Protein AF-A0A126SYU6-F1 (afdb_monomer)

Nearest PDB structures (foldseek):
  3m0j-assembly1_A  TM=4.182E-01  e=2.638E+00  Cryphonectria parasitica

Secondary structure (DSSP, 8-state):
-PPPHHHHHHHHHHHHHHS----TT-S-HHHHHHHHHHHHHHHHHHT----SSTTT-TT------TTTS---

Organism: NCBI:txid1776986

Sequence (72 aa):
MALSAERVAQHVREIREQGFTVVENAIPSDLLAALRGGLDRFIESSGHGYSTTGFEGTRTIRIYNLLALCHS

Radius of gyration: 17.04 Å; Cα contacts (8 Å, |Δi|>4): 33; chains: 1; bounding box: 26×35×38 Å

Structure (mmCIF, N/CA/C/O backbone):
data_AF-A0A126SYU6-F1
#
_entry.id   AF-A0A126SYU6-F1
#
loop_
_atom_site.group_PDB
_atom_site.id
_atom_site.type_symbol
_atom_site.label_atom_id
_atom_site.label_alt_id
_atom_site.label_comp_id
_atom_site.label_asym_id
_atom_site.label_entity_id
_atom_site.label_seq_id
_atom_site.pdbx_PDB_ins_code
_atom_site.Cartn_x
_atom_site.Cartn_y
_atom_site.Cartn_z
_atom_site.occupancy
_atom_site.B_iso_or_equiv
_atom_site.auth_seq_id
_atom_site.auth_comp_id
_atom_site.auth_asym_id
_atom_site.auth_atom_id
_atom_site.pdbx_PDB_model_num
ATOM 1 N N . MET A 1 1 ? -1.631 -15.390 8.449 1.00 59.66 1 MET A N 1
ATOM 2 C CA . MET A 1 1 ? -2.636 -15.681 9.498 1.00 59.66 1 MET A CA 1
ATOM 3 C C . MET A 1 1 ? -3.804 -14.730 9.322 1.00 59.66 1 MET A C 1
ATOM 5 O O . MET A 1 1 ? -3.557 -13.561 9.064 1.00 59.66 1 MET A O 1
ATOM 9 N N . ALA A 1 2 ? -5.041 -15.211 9.432 1.00 77.50 2 ALA A N 1
ATOM 10 C CA . ALA A 1 2 ? -6.215 -14.340 9.394 1.00 77.50 2 ALA A CA 1
ATOM 11 C C . ALA A 1 2 ? -6.355 -13.561 10.715 1.00 77.50 2 ALA A C 1
ATOM 13 O O . ALA A 1 2 ? -6.034 -14.091 11.781 1.00 77.50 2 ALA A O 1
ATOM 14 N N . LEU A 1 3 ? -6.819 -12.310 10.645 1.00 88.31 3 LEU A N 1
ATOM 15 C CA . LEU A 1 3 ? -7.143 -11.514 11.832 1.00 88.31 3 LEU A CA 1
ATOM 16 C C . LEU A 1 3 ? -8.297 -12.166 12.603 1.00 88.31 3 LEU A C 1
ATOM 18 O O . LEU A 1 3 ? -9.243 -12.677 1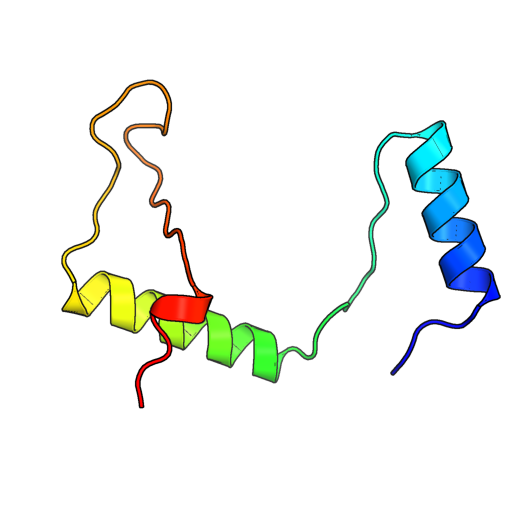2.003 1.00 88.31 3 LEU A O 1
ATOM 22 N N . SER A 1 4 ? -8.243 -12.117 13.935 1.00 95.12 4 SER A N 1
ATOM 23 C CA . SER A 1 4 ? -9.384 -12.518 14.759 1.00 95.12 4 SER A CA 1
ATOM 24 C C . SER A 1 4 ? -10.543 -11.531 14.589 1.00 95.12 4 SER A C 1
ATOM 26 O O . SER A 1 4 ? -10.329 -10.348 14.315 1.00 95.12 4 SER A O 1
ATOM 28 N N . ALA A 1 5 ? -11.775 -11.996 14.805 1.00 95.88 5 ALA A N 1
ATOM 29 C CA . ALA A 1 5 ? -12.968 -11.149 14.722 1.00 95.88 5 ALA A CA 1
ATOM 30 C C . ALA A 1 5 ? -12.904 -9.939 15.675 1.00 95.88 5 ALA A C 1
ATOM 32 O O . ALA A 1 5 ? -13.330 -8.843 15.323 1.00 95.88 5 ALA A O 1
ATOM 33 N N . GLU A 1 6 ? -12.314 -10.116 16.858 1.00 96.94 6 GLU A N 1
ATOM 34 C CA . GLU A 1 6 ? -12.110 -9.039 17.829 1.00 96.94 6 GLU A CA 1
ATOM 35 C C . GLU A 1 6 ? -11.158 -7.955 17.305 1.00 96.94 6 GLU A C 1
ATOM 37 O O . GLU A 1 6 ? -11.480 -6.767 17.373 1.00 96.94 6 GLU A O 1
ATOM 42 N N . ARG A 1 7 ? -10.026 -8.355 16.706 1.00 96.31 7 ARG A N 1
ATOM 43 C CA . ARG A 1 7 ? -9.081 -7.414 16.086 1.00 96.31 7 ARG A CA 1
ATOM 44 C C . ARG A 1 7 ? -9.713 -6.695 14.901 1.00 96.31 7 ARG A C 1
ATOM 46 O O . ARG A 1 7 ? -9.527 -5.494 14.751 1.00 96.31 7 ARG A O 1
ATOM 53 N N . VAL A 1 8 ? -10.514 -7.393 14.096 1.00 97.44 8 VAL A N 1
ATOM 54 C CA . VAL A 1 8 ? -11.292 -6.758 13.021 1.00 97.44 8 VAL A CA 1
ATOM 55 C C . VAL A 1 8 ? -12.240 -5.702 13.594 1.00 97.44 8 VAL A C 1
ATOM 57 O O . VAL A 1 8 ? -12.250 -4.571 13.114 1.00 97.44 8 VAL A O 1
ATOM 60 N N . ALA A 1 9 ? -12.990 -6.022 14.650 1.00 98.12 9 ALA A N 1
ATOM 61 C CA . ALA A 1 9 ? -13.899 -5.068 15.281 1.00 98.12 9 ALA A CA 1
ATOM 62 C C . ALA A 1 9 ? -13.165 -3.844 15.855 1.00 98.12 9 ALA A C 1
ATOM 64 O O . ALA A 1 9 ? -13.693 -2.734 15.795 1.00 98.12 9 ALA A O 1
ATOM 65 N N . GLN A 1 10 ? -11.953 -4.024 16.388 1.00 97.88 10 GLN A N 1
ATOM 66 C CA . GLN A 1 10 ? -11.096 -2.918 16.815 1.00 97.88 10 GLN A CA 1
ATOM 67 C C . GLN A 1 10 ? -10.700 -2.019 15.638 1.00 97.88 10 GLN A C 1
ATOM 69 O O . GLN A 1 10 ? -10.968 -0.822 15.686 1.00 97.88 10 GLN A O 1
ATOM 74 N N . HIS A 1 11 ? -10.141 -2.589 14.570 1.00 98.25 11 HIS A N 1
ATOM 75 C CA . HIS A 1 11 ? -9.743 -1.843 13.374 1.00 98.25 11 HIS A CA 1
ATOM 76 C C . HIS A 1 11 ? -10.922 -1.067 12.756 1.00 98.25 11 HIS A C 1
ATOM 78 O O . HIS A 1 11 ? -10.768 0.081 12.348 1.00 98.25 11 HIS A O 1
ATOM 84 N N . VAL A 1 12 ? -12.129 -1.646 12.757 1.00 98.50 12 VAL A N 1
ATOM 85 C CA . VAL A 1 12 ? -13.355 -0.962 12.305 1.00 98.50 12 VAL A CA 1
ATOM 86 C C . VAL A 1 12 ? -13.701 0.242 13.189 1.00 98.50 12 VAL A C 1
ATOM 88 O O . VAL A 1 12 ? -14.073 1.293 12.665 1.00 98.50 12 VAL A O 1
ATOM 91 N N . ARG A 1 13 ? -13.578 0.122 14.518 1.00 98.56 13 ARG A N 1
ATOM 92 C CA . ARG A 1 13 ? -13.800 1.258 15.431 1.00 98.56 13 ARG A CA 1
ATOM 93 C C . ARG A 1 13 ? -12.774 2.366 15.209 1.00 98.56 13 ARG A C 1
ATOM 95 O O . ARG A 1 13 ? -13.167 3.523 15.115 1.00 98.56 13 ARG A O 1
ATOM 102 N N . GLU A 1 14 ? -11.500 2.014 15.058 1.00 98.56 14 GLU A N 1
ATOM 103 C CA . GLU A 1 14 ? -10.424 2.975 14.789 1.00 98.56 14 GLU A CA 1
ATOM 104 C C . GLU A 1 14 ? -10.651 3.723 13.473 1.00 98.56 14 GLU A C 1
ATOM 106 O O . GLU A 1 14 ? -10.574 4.946 13.454 1.00 98.56 14 GLU A O 1
ATOM 111 N N . ILE A 1 15 ? -11.055 3.031 12.402 1.00 98.56 15 ILE A N 1
ATOM 112 C CA . ILE A 1 15 ? -11.434 3.688 11.142 1.00 98.56 15 ILE A CA 1
ATOM 113 C C . ILE A 1 15 ? -12.581 4.678 11.363 1.00 98.56 15 ILE A C 1
ATOM 115 O O . ILE A 1 15 ? -12.535 5.792 10.850 1.00 98.56 15 ILE A O 1
ATOM 119 N N . ARG A 1 16 ? -13.609 4.298 12.131 1.00 98.62 16 ARG A N 1
ATOM 120 C CA . ARG A 1 16 ? -14.752 5.180 12.405 1.00 98.62 16 ARG A CA 1
ATOM 121 C C . ARG A 1 16 ? -14.350 6.429 13.194 1.00 98.62 16 ARG A C 1
ATOM 123 O O . ARG A 1 16 ? -14.911 7.492 12.959 1.00 98.62 16 ARG A O 1
ATOM 130 N N . GLU A 1 17 ? -13.437 6.292 14.148 1.00 98.62 17 GLU A N 1
ATOM 131 C CA . GLU A 1 17 ? -13.094 7.352 15.106 1.00 98.62 17 GLU A CA 1
ATOM 132 C C . GLU A 1 17 ? -11.919 8.222 14.645 1.00 98.62 17 GLU A C 1
ATOM 134 O O . GLU A 1 17 ? -11.903 9.419 14.915 1.00 98.62 17 GLU A O 1
ATOM 139 N N . GLN A 1 18 ? -10.958 7.637 13.931 1.00 98.50 18 GLN A N 1
ATOM 140 C CA . GLN A 1 18 ? -9.708 8.274 13.502 1.00 98.50 18 GLN A CA 1
ATOM 141 C C . GLN A 1 18 ? -9.627 8.468 11.981 1.00 98.50 18 GLN A C 1
ATOM 143 O O . GLN A 1 18 ? -8.741 9.162 11.490 1.00 98.50 18 GLN A O 1
ATOM 148 N N . GLY A 1 19 ? -10.518 7.835 11.213 1.00 98.44 19 GLY A N 1
ATOM 149 C CA . GLY A 1 19 ? -10.488 7.835 9.748 1.00 98.44 19 GLY A CA 1
ATOM 150 C C . GLY A 1 19 ? -9.517 6.820 9.133 1.00 98.44 19 GLY A C 1
ATOM 151 O O . GLY A 1 19 ? -9.507 6.661 7.914 1.00 98.44 19 GLY A O 1
ATOM 152 N N . PHE A 1 20 ? -8.715 6.116 9.941 1.00 98.00 20 PHE A N 1
ATOM 153 C CA . PHE A 1 20 ? -7.776 5.087 9.488 1.00 98.00 20 PHE A CA 1
ATOM 154 C C . PHE A 1 20 ? -7.452 4.078 10.599 1.00 98.00 20 PHE A C 1
ATOM 156 O O . PHE A 1 20 ? -7.784 4.273 11.765 1.00 98.00 20 PHE A O 1
ATOM 163 N N . THR A 1 21 ? -6.769 2.999 10.227 1.00 98.38 21 THR A N 1
ATOM 164 C CA . THR A 1 21 ? -6.127 2.055 11.149 1.00 98.38 21 THR A CA 1
ATOM 165 C C . THR A 1 21 ? -4.903 1.445 10.464 1.00 98.38 21 THR A C 1
ATOM 167 O O . THR A 1 21 ? -4.795 1.492 9.235 1.00 98.38 21 THR A O 1
ATOM 170 N N . VAL A 1 22 ? -3.982 0.875 11.238 1.00 97.00 22 VAL A N 1
ATOM 171 C CA . VAL A 1 22 ? -2.789 0.195 10.722 1.00 97.00 22 VAL A CA 1
ATOM 172 C C . VAL A 1 22 ? -2.880 -1.289 11.052 1.00 97.00 22 VAL A C 1
ATOM 174 O O . VAL A 1 22 ? -3.005 -1.681 12.211 1.00 97.00 22 VAL A O 1
ATOM 177 N N . VAL A 1 23 ? -2.797 -2.124 10.016 1.00 96.38 23 VAL A N 1
ATOM 178 C CA . VAL A 1 23 ? -2.689 -3.578 10.162 1.00 96.38 23 VAL A CA 1
ATOM 179 C C . VAL A 1 23 ? -1.245 -3.978 9.905 1.00 96.38 23 VAL A C 1
ATOM 181 O O . VAL A 1 23 ? -0.796 -4.065 8.762 1.00 96.38 23 VAL A O 1
ATOM 184 N N . GLU A 1 24 ? -0.521 -4.232 10.988 1.00 94.62 24 GLU A N 1
ATOM 185 C CA . GLU A 1 24 ? 0.867 -4.680 10.921 1.00 94.62 24 GLU A CA 1
ATOM 186 C C . GLU A 1 24 ? 0.983 -6.039 10.228 1.00 94.62 24 GLU A C 1
ATOM 188 O O . GLU A 1 24 ? 0.213 -6.962 10.512 1.00 94.62 24 GLU A O 1
ATOM 193 N N . ASN A 1 25 ? 1.983 -6.178 9.354 1.00 93.25 25 ASN A N 1
ATOM 194 C CA . ASN A 1 25 ? 2.276 -7.419 8.628 1.00 93.25 25 ASN A CA 1
ATOM 195 C C . ASN A 1 25 ? 1.054 -7.994 7.882 1.00 93.25 25 ASN A C 1
ATOM 197 O O . ASN A 1 25 ? 0.827 -9.206 7.878 1.00 93.25 25 ASN A O 1
ATOM 201 N N . ALA A 1 26 ? 0.250 -7.124 7.259 1.00 94.06 26 ALA A N 1
ATOM 202 C CA . ALA A 1 26 ? -0.973 -7.512 6.549 1.00 94.06 26 ALA A CA 1
ATOM 203 C C . ALA A 1 26 ? -0.735 -8.527 5.416 1.00 94.06 26 ALA A C 1
ATOM 205 O O . ALA A 1 26 ? -1.628 -9.313 5.096 1.00 94.06 26 ALA A O 1
ATOM 206 N N . ILE A 1 27 ? 0.466 -8.527 4.830 1.00 94.44 27 ILE A N 1
ATOM 207 C CA . ILE A 1 27 ? 0.901 -9.511 3.841 1.00 94.44 27 ILE A CA 1
ATOM 208 C C . ILE A 1 27 ? 2.258 -10.119 4.224 1.00 94.44 27 ILE A C 1
ATOM 210 O O . ILE A 1 27 ? 3.070 -9.443 4.862 1.00 94.44 27 ILE A O 1
ATOM 214 N N . PRO A 1 28 ? 2.524 -11.375 3.826 1.00 95.12 28 PRO A N 1
ATOM 215 C CA . PRO A 1 28 ? 3.844 -11.986 3.946 1.00 95.12 28 PRO A CA 1
ATOM 21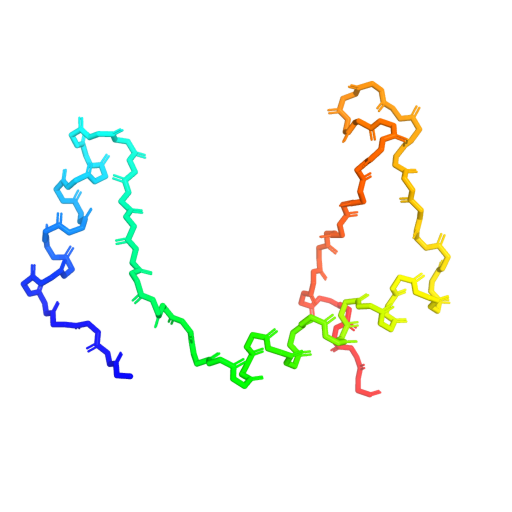6 C C . PRO A 1 28 ? 4.948 -11.170 3.253 1.00 95.12 28 PRO A C 1
ATOM 218 O O . PRO A 1 28 ? 4.717 -10.520 2.230 1.00 95.12 28 PRO A O 1
ATOM 221 N N . SER A 1 29 ? 6.162 -11.205 3.806 1.00 95.75 29 SER A N 1
ATOM 222 C CA . SER A 1 29 ? 7.305 -10.433 3.299 1.00 95.75 29 SER A CA 1
ATOM 223 C C . SER A 1 29 ? 7.800 -10.906 1.929 1.00 95.75 29 SER A C 1
ATOM 225 O O . SER A 1 29 ? 8.247 -10.093 1.123 1.00 95.75 29 SER A O 1
ATOM 227 N N . ASP A 1 30 ? 7.689 -12.199 1.641 1.00 96.12 30 ASP A N 1
ATOM 228 C CA . ASP A 1 30 ? 7.990 -12.796 0.339 1.00 96.12 30 ASP A CA 1
ATOM 229 C C . ASP A 1 30 ? 6.996 -12.339 -0.737 1.00 96.12 30 ASP A C 1
ATOM 231 O O . ASP A 1 30 ? 7.411 -11.960 -1.832 1.00 96.12 30 ASP A O 1
ATOM 235 N N . LEU A 1 31 ? 5.702 -12.267 -0.407 1.00 95.69 31 LEU A N 1
ATOM 236 C CA . LEU A 1 31 ? 4.690 -11.683 -1.288 1.00 95.69 31 LEU A CA 1
ATOM 237 C C . LEU A 1 31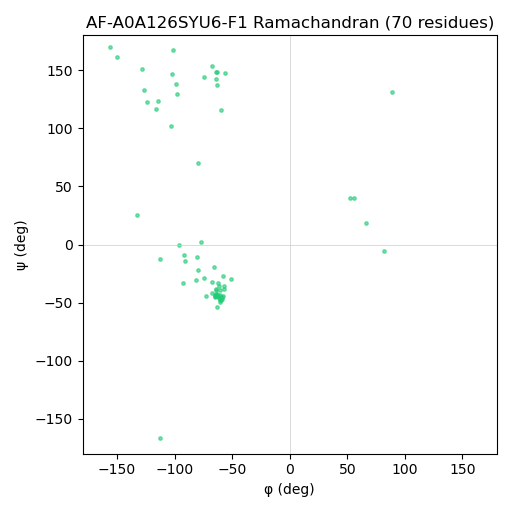 ? 4.978 -10.200 -1.558 1.00 95.69 31 LEU A C 1
ATOM 239 O O . LEU A 1 31 ? 4.914 -9.765 -2.707 1.00 95.69 31 LEU A O 1
ATOM 243 N N . LEU A 1 32 ? 5.339 -9.426 -0.530 1.00 96.12 32 LEU A N 1
ATOM 244 C CA . LEU A 1 32 ? 5.737 -8.025 -0.698 1.00 96.12 32 LEU A CA 1
ATOM 245 C C . LEU A 1 32 ? 6.941 -7.886 -1.646 1.00 96.12 32 LEU A C 1
ATOM 247 O O . LEU A 1 32 ? 6.920 -7.046 -2.548 1.00 96.12 32 LEU A O 1
ATOM 251 N N . ALA A 1 33 ? 7.969 -8.722 -1.474 1.00 96.62 33 ALA A N 1
ATOM 2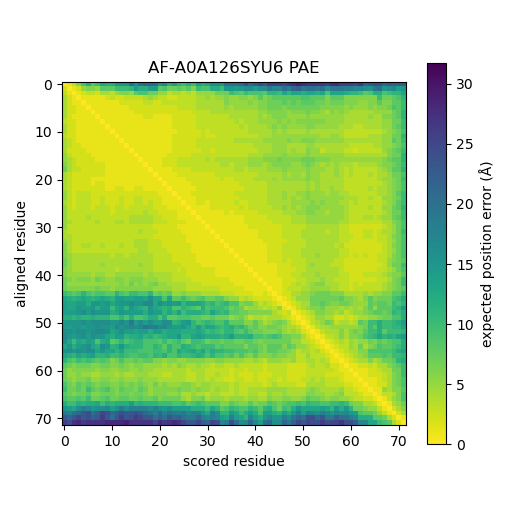52 C CA . ALA A 1 33 ? 9.148 -8.727 -2.336 1.00 96.62 33 ALA A CA 1
ATOM 253 C C . ALA A 1 33 ? 8.801 -9.100 -3.788 1.00 96.62 33 ALA A C 1
ATOM 255 O O . ALA A 1 33 ? 9.266 -8.446 -4.724 1.00 96.62 33 ALA A O 1
ATOM 256 N N . ALA A 1 34 ? 7.940 -10.103 -3.986 1.00 95.12 34 ALA A N 1
ATOM 257 C CA . ALA A 1 34 ? 7.485 -10.523 -5.308 1.00 95.12 34 ALA A CA 1
ATOM 258 C C . ALA A 1 34 ? 6.677 -9.425 -6.021 1.00 95.12 34 ALA A C 1
ATOM 260 O O . ALA A 1 34 ? 6.931 -9.145 -7.196 1.00 95.12 34 ALA A O 1
ATOM 261 N N . LEU A 1 35 ? 5.757 -8.762 -5.307 1.00 93.81 35 LEU A N 1
ATOM 262 C CA . LEU A 1 35 ? 5.007 -7.613 -5.821 1.00 93.81 35 LEU A CA 1
ATOM 263 C C . LEU A 1 35 ? 5.956 -6.492 -6.241 1.00 93.81 35 LEU A C 1
ATOM 265 O O . LEU A 1 35 ? 5.830 -5.966 -7.346 1.00 93.81 35 LEU A O 1
ATOM 269 N N . ARG A 1 36 ? 6.943 -6.162 -5.399 1.00 94.00 36 ARG A N 1
ATOM 270 C CA . ARG A 1 36 ? 7.913 -5.112 -5.713 1.00 94.00 36 ARG A CA 1
ATOM 271 C C . ARG A 1 36 ? 8.716 -5.431 -6.973 1.00 94.00 36 ARG A C 1
ATOM 273 O O . ARG A 1 36 ? 8.755 -4.606 -7.879 1.00 94.00 36 ARG A O 1
ATOM 280 N N . GLY A 1 37 ? 9.267 -6.639 -7.069 1.00 94.25 37 GLY A N 1
ATOM 281 C CA . GLY A 1 37 ? 10.023 -7.057 -8.250 1.00 94.25 37 GLY A CA 1
ATOM 282 C C . GLY A 1 37 ? 9.179 -7.091 -9.530 1.00 94.25 37 GLY A C 1
ATOM 283 O O . GLY A 1 37 ? 9.691 -6.808 -10.609 1.00 94.25 37 GLY A O 1
ATOM 284 N N . GLY A 1 38 ? 7.884 -7.414 -9.434 1.00 91.62 38 GLY A N 1
ATOM 285 C CA . GLY A 1 38 ? 6.955 -7.322 -10.565 1.00 91.62 38 GLY A CA 1
ATOM 286 C C . GLY A 1 38 ? 6.760 -5.886 -11.057 1.00 91.62 38 GLY A C 1
ATOM 287 O O . GLY A 1 38 ? 6.814 -5.639 -12.261 1.00 91.62 38 GLY A O 1
ATOM 288 N N . LEU A 1 39 ? 6.596 -4.939 -10.129 1.00 91.62 39 LEU A N 1
ATOM 289 C CA . LEU A 1 39 ? 6.474 -3.516 -10.453 1.00 91.62 39 LEU A CA 1
ATOM 290 C C . LEU A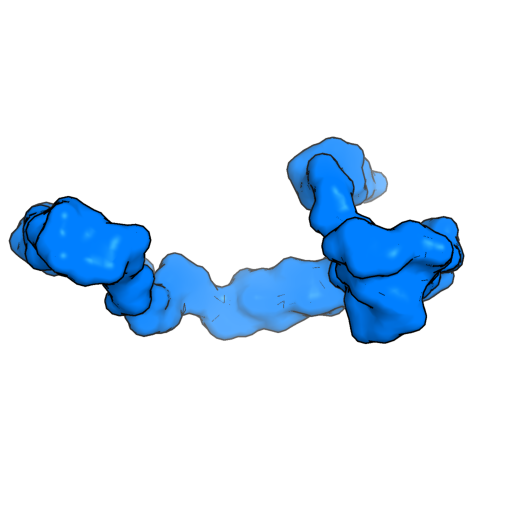 1 39 ? 7.760 -2.957 -11.064 1.00 91.62 39 LEU A C 1
ATOM 292 O O . LEU A 1 39 ? 7.684 -2.247 -12.063 1.00 91.62 39 LEU A O 1
ATOM 296 N N . ASP A 1 40 ? 8.924 -3.303 -10.511 1.00 91.44 40 ASP A N 1
ATOM 297 C CA . ASP A 1 40 ? 10.213 -2.830 -11.027 1.00 91.44 40 ASP A CA 1
ATOM 298 C C . ASP A 1 40 ? 10.418 -3.303 -12.485 1.00 91.44 40 ASP A C 1
ATOM 300 O O . ASP A 1 40 ? 10.677 -2.483 -13.366 1.00 91.44 40 ASP A O 1
ATOM 304 N N . ARG A 1 41 ? 10.141 -4.584 -12.791 1.00 90.38 41 ARG A N 1
ATOM 305 C CA . ARG A 1 41 ? 10.178 -5.104 -14.176 1.00 90.38 41 ARG A CA 1
ATOM 306 C C . ARG A 1 41 ? 9.194 -4.401 -15.112 1.00 90.38 41 ARG A C 1
ATOM 308 O O . ARG A 1 41 ? 9.503 -4.172 -16.282 1.00 90.38 41 ARG A O 1
ATOM 315 N N . PHE A 1 42 ? 7.991 -4.085 -14.635 1.00 89.44 42 PHE A N 1
ATOM 316 C CA . PHE A 1 42 ? 7.0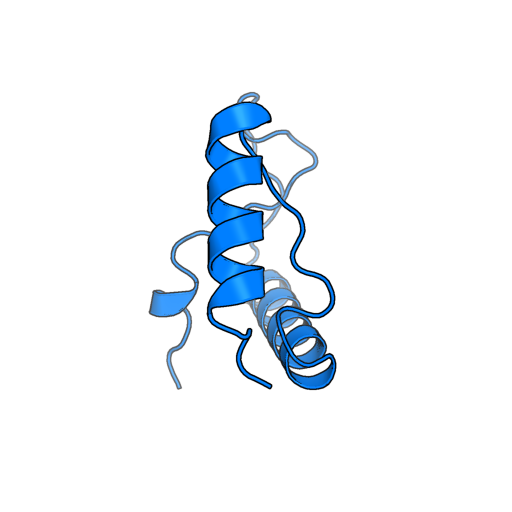05 -3.357 -15.434 1.00 89.44 42 PHE A CA 1
ATOM 317 C C . PHE A 1 42 ? 7.483 -1.938 -15.767 1.00 89.44 42 PHE A C 1
ATOM 319 O O . PHE A 1 42 ? 7.360 -1.502 -16.911 1.00 89.44 42 PHE A O 1
ATOM 326 N N . ILE A 1 43 ? 8.041 -1.223 -14.789 1.00 89.31 43 ILE A N 1
ATOM 327 C CA . ILE A 1 43 ? 8.580 0.130 -14.983 1.00 89.31 43 ILE A CA 1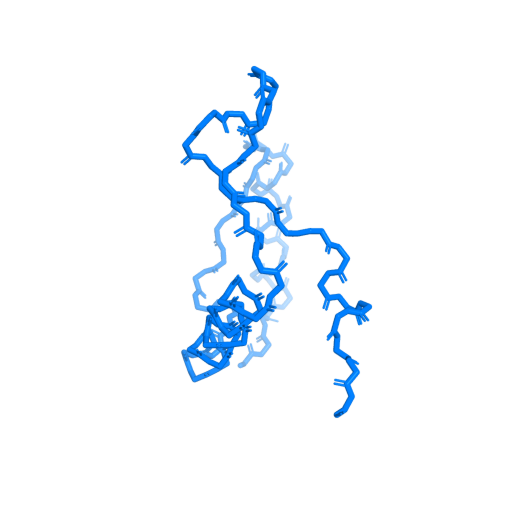
ATOM 328 C C . ILE A 1 43 ? 9.702 0.101 -16.025 1.00 89.31 43 ILE A C 1
ATOM 330 O O . ILE A 1 43 ? 9.677 0.887 -16.971 1.00 89.31 43 ILE A O 1
ATOM 334 N N . GLU A 1 44 ? 10.634 -0.846 -15.895 1.00 88.56 44 GLU A N 1
ATOM 335 C CA . GLU A 1 44 ? 11.753 -1.018 -16.827 1.00 88.56 44 GLU A CA 1
ATOM 336 C C . GLU A 1 44 ? 11.283 -1.340 -18.253 1.00 88.56 44 GLU A C 1
ATOM 338 O O . GLU A 1 44 ? 11.764 -0.742 -19.214 1.00 88.56 44 GLU A O 1
ATOM 343 N N . SER A 1 45 ? 10.329 -2.263 -18.405 1.00 87.62 45 SER A N 1
ATOM 344 C CA . SER A 1 45 ? 9.892 -2.755 -19.723 1.00 87.62 45 SER A CA 1
ATOM 345 C C . SER A 1 45 ? 8.891 -1.851 -20.447 1.00 87.62 45 SER A C 1
ATOM 347 O O . SER A 1 45 ? 8.879 -1.822 -21.675 1.00 87.62 45 SER A O 1
ATOM 349 N N . SER A 1 46 ? 8.050 -1.111 -19.720 1.00 82.94 46 SER A N 1
ATOM 350 C CA . SER A 1 46 ? 7.013 -0.255 -20.318 1.00 82.94 46 SER A CA 1
ATOM 351 C C . SER A 1 46 ? 7.459 1.189 -20.561 1.00 82.94 46 SER A C 1
ATOM 353 O O . SER A 1 46 ? 6.719 1.955 -21.176 1.00 82.94 46 SER A O 1
ATOM 355 N N . GLY A 1 47 ? 8.633 1.586 -20.055 1.00 78.25 47 GLY A N 1
ATOM 356 C CA . GLY A 1 47 ? 9.083 2.980 -20.083 1.00 78.25 47 GLY A CA 1
ATOM 357 C C . GLY A 1 47 ? 8.228 3.918 -19.220 1.00 78.25 47 GLY A C 1
ATOM 358 O O . GLY A 1 47 ? 8.264 5.132 -19.425 1.00 78.25 47 GLY A O 1
ATOM 359 N N . HIS A 1 48 ? 7.446 3.381 -18.273 1.00 81.38 48 HIS A N 1
ATOM 360 C CA . HIS A 1 48 ? 6.659 4.181 -17.333 1.00 81.38 48 HIS A CA 1
ATOM 361 C C . HIS A 1 48 ? 7.580 5.078 -16.499 1.00 81.38 48 HIS A C 1
ATOM 363 O O . HIS A 1 48 ? 8.402 4.599 -15.722 1.00 81.38 48 HIS A O 1
ATOM 369 N N . GLY A 1 49 ? 7.430 6.391 -16.656 1.00 80.19 49 GLY A N 1
ATOM 370 C CA . GLY A 1 49 ? 8.235 7.396 -15.968 1.00 80.19 49 GLY A CA 1
ATOM 371 C C . GLY A 1 49 ? 7.434 8.216 -14.963 1.00 80.19 49 GLY A C 1
ATOM 372 O O . GLY A 1 49 ? 6.307 7.885 -14.593 1.00 80.19 49 GLY A O 1
ATOM 373 N N . TYR A 1 50 ? 8.030 9.320 -14.520 1.00 84.31 50 TYR A N 1
ATOM 374 C CA . TYR A 1 50 ? 7.330 10.300 -13.699 1.00 84.31 50 TYR A CA 1
ATOM 375 C C . TYR A 1 50 ? 6.173 10.942 -14.463 1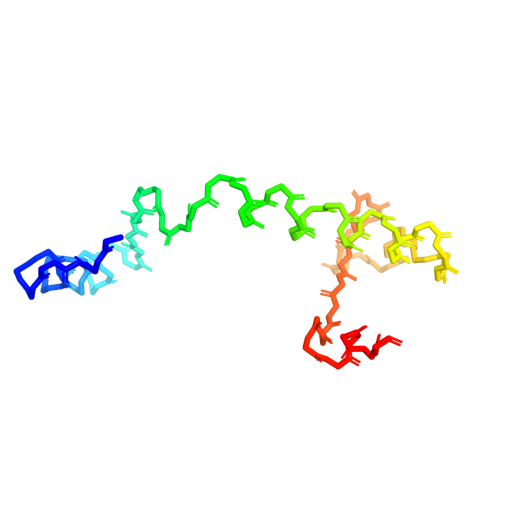.00 84.31 50 TYR A C 1
ATOM 377 O O . TYR A 1 50 ? 6.258 11.150 -15.675 1.00 84.31 50 TYR A O 1
ATOM 385 N N . SER A 1 51 ? 5.114 11.307 -13.740 1.00 79.62 51 SER A N 1
ATOM 386 C CA . SER A 1 51 ? 4.036 12.088 -14.341 1.00 79.62 51 SER A CA 1
ATOM 387 C C . SER A 1 51 ? 4.538 13.460 -14.794 1.00 79.62 51 SER A C 1
ATOM 389 O O . SER A 1 51 ? 5.434 14.057 -14.196 1.00 79.62 51 SER A O 1
ATOM 391 N N . THR A 1 52 ? 3.934 13.985 -15.854 1.00 81.00 52 THR A N 1
ATOM 392 C CA . THR A 1 52 ? 4.213 15.328 -16.382 1.00 81.00 52 THR A CA 1
ATOM 393 C C . THR A 1 52 ? 3.224 16.373 -15.865 1.00 81.00 52 THR A C 1
ATOM 395 O O . THR A 1 52 ? 3.342 17.552 -16.195 1.00 81.00 52 THR A O 1
ATOM 398 N N . THR A 1 53 ? 2.253 15.964 -15.040 1.00 77.00 53 THR A N 1
ATOM 399 C CA . THR A 1 53 ? 1.196 16.842 -14.529 1.00 77.00 53 THR A CA 1
ATOM 400 C C . THR A 1 53 ? 1.455 17.263 -13.083 1.00 77.00 53 THR A C 1
ATOM 402 O O . THR A 1 53 ? 1.967 16.497 -12.265 1.00 77.00 53 THR A O 1
ATOM 405 N N . GLY A 1 54 ? 1.052 18.489 -12.736 1.00 77.50 54 GLY A N 1
ATOM 406 C CA . GLY A 1 54 ? 1.158 18.996 -11.362 1.00 77.50 54 GLY A CA 1
ATOM 407 C C . GLY A 1 54 ? 0.264 18.262 -10.356 1.00 77.50 54 GLY A C 1
ATOM 408 O O . GLY A 1 54 ? 0.527 18.322 -9.162 1.00 77.50 54 GLY A O 1
ATOM 409 N N . PHE A 1 55 ? -0.764 17.553 -10.832 1.00 83.00 55 PHE A N 1
ATOM 410 C CA . PHE A 1 55 ? -1.675 16.781 -9.987 1.00 83.00 55 PHE A CA 1
ATOM 411 C C . PHE A 1 55 ? -1.021 15.506 -9.442 1.00 83.00 55 PHE A C 1
ATOM 413 O O . PHE A 1 55 ? -1.146 15.192 -8.263 1.00 83.00 55 PHE A O 1
ATOM 420 N N . GLU A 1 56 ? -0.311 14.773 -10.295 1.00 77.38 56 GLU A N 1
ATOM 421 C CA . GLU A 1 56 ? 0.283 13.486 -9.921 1.00 77.38 56 GLU A CA 1
ATOM 422 C C . GLU A 1 56 ? 1.710 13.610 -9.378 1.00 77.38 56 GLU A C 1
ATOM 424 O O . GLU A 1 56 ? 2.210 12.666 -8.770 1.00 77.38 56 GLU A O 1
ATOM 429 N N . GLY A 1 57 ? 2.342 14.772 -9.565 1.00 79.25 57 GLY A N 1
ATOM 430 C CA . GLY A 1 57 ? 3.688 15.067 -9.091 1.00 79.25 57 GLY A CA 1
ATOM 431 C C . GLY A 1 57 ? 4.770 14.669 -10.097 1.00 79.25 57 GLY A C 1
ATOM 432 O O . GLY A 1 57 ? 4.832 13.543 -10.583 1.00 79.25 57 GLY A O 1
ATOM 433 N N . THR A 1 58 ? 5.699 15.590 -10.358 1.00 84.25 58 THR A N 1
ATOM 434 C CA . THR A 1 58 ? 6.768 15.430 -11.366 1.00 84.25 58 THR A CA 1
ATOM 435 C C . THR A 1 58 ? 7.928 14.530 -10.929 1.00 84.25 58 THR A C 1
ATOM 437 O O . THR A 1 58 ? 8.908 14.368 -11.653 1.00 84.25 58 THR A O 1
ATOM 440 N N . ARG A 1 59 ? 7.840 13.949 -9.727 1.00 87.69 59 ARG A N 1
ATOM 441 C CA . ARG A 1 59 ? 8.821 13.012 -9.150 1.00 87.69 59 ARG A CA 1
ATOM 442 C C . ARG A 1 59 ? 8.143 11.773 -8.561 1.00 87.69 59 ARG A C 1
ATOM 444 O O . ARG A 1 59 ? 8.672 11.144 -7.647 1.00 87.69 59 ARG A O 1
ATOM 451 N N . THR A 1 60 ? 6.956 11.442 -9.062 1.00 87.19 60 THR A N 1
ATOM 452 C CA . THR A 1 60 ? 6.150 10.313 -8.596 1.00 87.19 60 THR A CA 1
ATOM 453 C C . THR A 1 60 ? 5.779 9.428 -9.779 1.00 87.19 60 THR A C 1
ATOM 455 O O . THR A 1 60 ? 5.356 9.920 -10.823 1.00 87.19 60 THR A O 1
ATOM 458 N N . ILE A 1 61 ? 5.965 8.117 -9.619 1.00 88.81 61 ILE A N 1
ATOM 459 C CA . ILE A 1 61 ? 5.505 7.101 -10.572 1.00 88.81 61 ILE A CA 1
ATOM 460 C C . ILE A 1 61 ? 4.188 6.546 -10.035 1.00 88.81 61 ILE A C 1
ATOM 462 O O . ILE A 1 61 ? 4.103 6.165 -8.865 1.00 88.81 61 ILE A O 1
ATOM 466 N N . ARG A 1 62 ? 3.158 6.509 -10.880 1.00 88.50 62 ARG A N 1
ATOM 467 C CA . ARG A 1 62 ? 1.843 5.959 -10.543 1.00 88.50 62 ARG A CA 1
ATOM 468 C C . ARG A 1 62 ? 1.490 4.885 -11.556 1.00 88.50 62 ARG A C 1
ATOM 470 O O . ARG A 1 62 ? 1.473 5.146 -12.752 1.00 88.50 62 ARG A O 1
ATOM 477 N N . ILE A 1 63 ? 1.225 3.681 -11.063 1.00 87.81 63 ILE A N 1
ATOM 478 C CA . ILE A 1 63 ? 0.854 2.534 -11.890 1.00 87.81 63 ILE A CA 1
ATOM 479 C C . ILE A 1 63 ? -0.566 2.145 -11.500 1.00 87.81 63 ILE A C 1
ATOM 481 O O . ILE A 1 63 ? -0.830 1.783 -10.353 1.00 87.81 63 ILE A O 1
ATOM 485 N N . TYR A 1 64 ? -1.484 2.256 -12.453 1.00 86.94 64 TYR A N 1
ATOM 486 C CA . TYR A 1 64 ? -2.886 1.893 -12.279 1.00 86.94 64 TYR A CA 1
ATOM 487 C C . TYR A 1 64 ? -3.163 0.524 -12.902 1.00 86.94 64 TYR A C 1
ATOM 489 O O . TYR A 1 64 ? -2.356 0.003 -13.666 1.00 86.94 64 TYR A O 1
ATOM 497 N N . ASN A 1 65 ? -4.325 -0.055 -12.591 1.00 86.38 65 ASN A N 1
ATOM 498 C CA . ASN A 1 65 ? -4.789 -1.313 -13.183 1.00 86.38 65 ASN A CA 1
ATOM 499 C C . ASN A 1 65 ? -3.803 -2.483 -13.010 1.00 86.38 65 ASN A C 1
ATOM 501 O O . ASN A 1 65 ? -3.661 -3.311 -13.905 1.00 86.38 65 ASN A O 1
ATOM 505 N N . LEU A 1 66 ? -3.167 -2.590 -11.835 1.00 85.31 66 LEU A N 1
ATOM 506 C CA . LEU A 1 66 ? -2.195 -3.649 -11.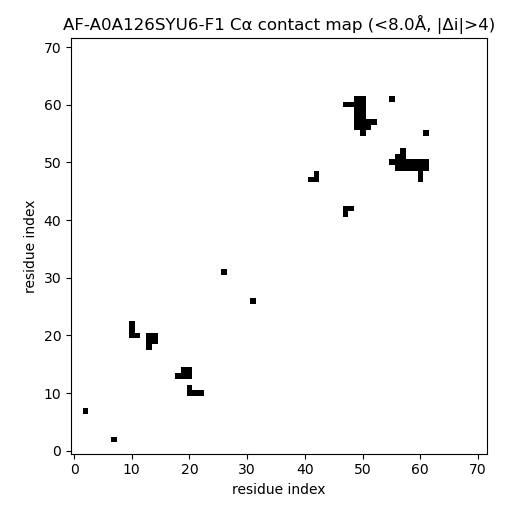518 1.00 85.31 66 LEU A CA 1
ATOM 507 C C . LEU A 1 66 ? -2.709 -5.069 -11.803 1.00 85.31 66 LEU A C 1
ATOM 509 O O . LEU A 1 66 ? -1.927 -5.943 -12.154 1.00 85.31 66 LEU A O 1
ATOM 513 N N . LEU A 1 67 ? -4.023 -5.292 -11.705 1.00 83.25 67 LEU A N 1
ATOM 514 C CA . LEU A 1 67 ? -4.644 -6.583 -12.012 1.00 83.25 67 LEU A CA 1
ATOM 515 C C . LEU A 1 67 ? -4.725 -6.885 -13.517 1.00 83.25 67 LEU A C 1
ATOM 517 O O . LEU A 1 67 ? -4.683 -8.049 -13.893 1.00 83.25 67 LEU A O 1
ATOM 521 N N . ALA A 1 68 ? -4.818 -5.867 -14.376 1.00 77.69 68 ALA A N 1
ATOM 522 C CA . ALA A 1 68 ? -4.827 -6.040 -15.832 1.00 77.69 68 ALA A CA 1
ATOM 523 C C . ALA A 1 68 ? -3.416 -6.254 -16.404 1.00 77.69 68 ALA A C 1
ATOM 525 O O . ALA A 1 68 ? -3.260 -6.800 -17.490 1.00 77.69 68 ALA A O 1
ATOM 526 N N . LEU A 1 69 ? -2.387 -5.825 -15.668 1.00 64.81 69 LEU A N 1
ATOM 527 C CA . LEU A 1 69 ? -0.983 -5.971 -16.053 1.00 64.81 69 LEU A CA 1
ATOM 528 C C . LEU A 1 69 ? -0.425 -7.375 -15.757 1.00 64.81 69 LEU A C 1
ATOM 530 O O . LEU A 1 69 ? 0.648 -7.717 -16.246 1.00 64.81 69 LEU A O 1
ATOM 534 N N . CYS A 1 70 ? -1.159 -8.205 -15.010 1.00 54.50 70 CYS A N 1
ATOM 535 C CA . CYS A 1 70 ? -0.876 -9.631 -14.848 1.00 54.50 70 CYS A CA 1
ATOM 536 C C . CYS A 1 70 ? -1.377 -10.424 -16.069 1.00 54.50 70 CYS A C 1
ATOM 538 O O . CYS A 1 70 ? -2.341 -11.182 -15.970 1.00 54.50 70 CYS A O 1
ATOM 540 N N . HIS A 1 71 ? -0.722 -10.268 -17.219 1.00 53.25 71 HIS A N 1
ATOM 541 C CA . HIS A 1 71 ? -0.760 -11.289 -18.266 1.00 53.25 71 HIS A CA 1
ATOM 542 C C . HIS A 1 71 ? 0.506 -12.153 -18.186 1.00 53.25 71 HIS A C 1
ATOM 544 O O . HIS A 1 71 ? 1.585 -11.656 -17.872 1.00 53.25 71 HIS A O 1
ATOM 550 N N . SER A 1 72 ? 0.281 -13.458 -18.361 1.00 47.31 72 SER A N 1
ATOM 551 C CA . SER A 1 72 ? 1.160 -14.604 -18.096 1.00 47.31 72 SER A CA 1
ATOM 552 C C . SER A 1 72 ? 2.510 -14.574 -18.800 1.00 47.31 72 SER A C 1
ATOM 554 O O . SER A 1 72 ? 2.544 -14.158 -19.978 1.00 47.31 72 SER A O 1
#

pLDDT: mean 88.25, std 11.2, range [47.31, 98.62]

Solvent-accessible surface area (backbone atoms only — not comparable to full-atom values): 4658 Å² total; per-residue (Å²): 133,82,80,52,71,67,57,50,55,48,46,54,49,36,29,74,76,71,72,48,70,85,70,82,79,78,60,59,69,67,58,54,51,52,53,49,55,52,50,53,53,48,35,68,74,69,66,63,58,54,36,92,42,85,88,69,30,71,87,31,74,82,86,75,64,68,76,74,68,70,68,133

Foldseek 3Di:
DDDDPVVVVVQVVCCVPVVGDDDPCPDDPVVVVVLVVLVVVCCVVVVQDADPDPVRDRHDGDDPPPVVSPDD

Mean predicted aligned error: 5.74 Å